Protein AF-A0A242DFL2-F1 (afdb_monomer_lite)

Foldseek 3Di:
DPCVVVVPQPFPVPQLVVLLVVVVVVCVVVVQADDPVNVVVLSVCSRVDDNVLSVQLVVQLVVVQVVVQVVVVVVVNRPSYRHSVVSSVVSVVVSVVVVVVVVVD

Structure (mmCIF, N/CA/C/O backbone):
data_AF-A0A242DFL2-F1
#
_entry.id   AF-A0A242DFL2-F1
#
loop_
_atom_site.group_PDB
_atom_site.id
_atom_site.type_symbol
_atom_site.label_atom_id
_atom_site.label_alt_id
_atom_site.label_comp_id
_atom_site.label_asym_id
_atom_site.label_entity_id
_atom_site.label_seq_id
_atom_site.pdbx_PDB_ins_code
_atom_site.Cartn_x
_atom_site.Cartn_y
_atom_site.Cartn_z
_atom_site.occupancy
_atom_site.B_iso_or_equiv
_atom_site.auth_seq_id
_atom_site.auth_comp_id
_atom_site.auth_asym_id
_atom_site.auth_atom_id
_atom_site.pdbx_PDB_model_num
ATOM 1 N N . 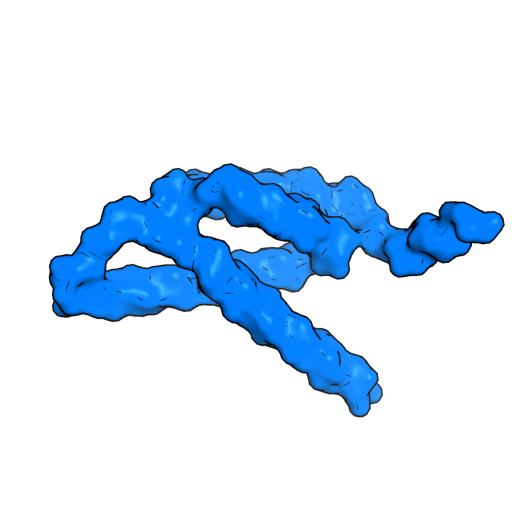MET A 1 1 ? 15.554 -26.525 -21.648 1.00 45.62 1 MET A N 1
ATOM 2 C CA . MET A 1 1 ? 14.222 -25.898 -21.473 1.00 45.62 1 MET A CA 1
ATOM 3 C C . MET A 1 1 ? 14.094 -25.132 -20.142 1.00 45.62 1 MET A C 1
ATOM 5 O O . MET A 1 1 ? 13.018 -25.118 -19.569 1.00 45.62 1 MET A O 1
ATOM 9 N N . LEU A 1 2 ? 15.153 -24.469 -19.644 1.00 52.62 2 LEU A N 1
ATOM 10 C CA . LEU A 1 2 ? 15.105 -23.699 -18.380 1.00 52.62 2 LEU A CA 1
ATOM 11 C C . LEU A 1 2 ? 15.436 -22.205 -18.546 1.00 52.62 2 LEU A C 1
ATOM 13 O O . LEU A 1 2 ? 15.251 -21.430 -17.620 1.00 52.62 2 LEU A O 1
ATOM 17 N N . ILE A 1 3 ? 15.895 -21.786 -19.729 1.00 53.47 3 ILE A N 1
ATOM 18 C CA . ILE A 1 3 ? 16.396 -20.420 -19.963 1.00 53.47 3 ILE A CA 1
ATOM 19 C C . ILE A 1 3 ? 15.293 -19.499 -20.521 1.00 53.47 3 ILE A C 1
ATOM 21 O O . ILE A 1 3 ? 15.355 -18.286 -20.352 1.00 53.47 3 ILE A O 1
ATOM 25 N N . SER A 1 4 ? 14.226 -20.052 -21.112 1.00 50.69 4 SER A N 1
ATOM 26 C CA . SER A 1 4 ? 13.148 -19.256 -21.723 1.00 50.69 4 SER A CA 1
ATOM 27 C C . SER A 1 4 ? 12.181 -18.624 -20.715 1.00 50.69 4 SER A C 1
ATOM 29 O O . SER A 1 4 ? 11.497 -17.669 -21.062 1.00 50.69 4 SER A O 1
ATOM 31 N N . GLY A 1 5 ? 12.134 -19.110 -19.468 1.00 51.91 5 GLY A N 1
ATOM 32 C CA . GLY A 1 5 ? 11.321 -18.501 -18.405 1.00 51.91 5 GLY A CA 1
ATOM 33 C C . GLY A 1 5 ? 11.915 -17.202 -17.852 1.00 51.91 5 GLY A C 1
ATOM 34 O O . GLY A 1 5 ? 11.188 -16.377 -17.310 1.00 51.91 5 GLY A O 1
ATOM 35 N N . PHE A 1 6 ? 13.223 -16.993 -18.031 1.00 49.25 6 PHE A N 1
ATOM 36 C CA . PHE A 1 6 ? 13.922 -15.811 -17.522 1.00 49.25 6 PHE A CA 1
ATOM 37 C C . PHE A 1 6 ? 13.663 -14.560 -18.377 1.00 49.25 6 PHE A C 1
ATOM 39 O O . PHE A 1 6 ? 13.830 -13.444 -17.903 1.00 49.25 6 PHE A O 1
ATOM 46 N N . PHE A 1 7 ? 13.239 -14.746 -19.631 1.00 43.94 7 PHE A N 1
ATOM 47 C CA . PHE A 1 7 ? 13.111 -13.665 -20.614 1.00 43.94 7 PHE A CA 1
ATOM 48 C C . PHE A 1 7 ? 11.696 -13.069 -20.711 1.00 43.94 7 PHE A C 1
ATOM 50 O O . PHE A 1 7 ? 11.522 -12.015 -21.310 1.00 43.94 7 PHE A O 1
ATOM 57 N N . LEU A 1 8 ? 10.688 -13.718 -20.110 1.00 46.12 8 LEU A N 1
ATOM 58 C CA . LEU A 1 8 ? 9.317 -13.185 -20.013 1.00 46.12 8 LEU A CA 1
ATOM 59 C C . LEU A 1 8 ? 9.077 -12.360 -18.743 1.00 46.12 8 L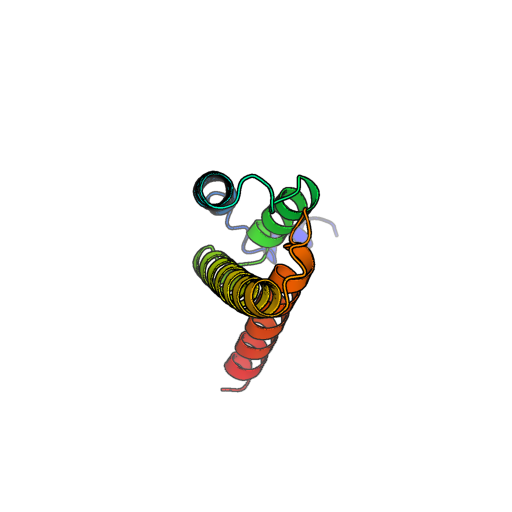EU A C 1
ATOM 61 O O . LEU A 1 8 ? 8.043 -11.707 -18.622 1.00 46.12 8 LEU A O 1
ATOM 65 N N . PHE A 1 9 ? 10.021 -12.361 -17.802 1.00 48.47 9 PHE A N 1
ATOM 66 C CA . PHE A 1 9 ? 9.968 -11.474 -16.653 1.00 48.47 9 PHE A CA 1
ATOM 67 C C . PHE A 1 9 ? 10.628 -10.158 -17.032 1.00 48.47 9 PHE A C 1
ATOM 69 O O . PHE A 1 9 ? 11.853 -10.051 -17.080 1.00 48.47 9 PHE A O 1
ATOM 76 N N . GLN A 1 10 ? 9.807 -9.140 -17.271 1.00 52.34 10 GLN A N 1
ATOM 77 C CA . GLN A 1 10 ? 10.235 -7.749 -17.243 1.00 52.34 10 GLN A CA 1
ATOM 78 C C . GLN A 1 10 ? 10.609 -7.411 -15.792 1.00 52.34 10 GLN A C 1
ATOM 80 O O . GLN A 1 10 ? 9.849 -6.816 -15.038 1.00 52.34 10 GLN A O 1
ATOM 85 N N . LEU A 1 11 ? 11.748 -7.948 -15.358 1.00 54.38 11 LEU A N 1
ATOM 86 C CA . LEU A 1 11 ? 12.182 -7.967 -13.976 1.00 54.38 11 LEU A CA 1
ATOM 87 C C . LEU A 1 11 ? 12.738 -6.585 -13.659 1.00 54.38 11 LEU A C 1
ATOM 89 O O . LEU A 1 11 ? 13.890 -6.272 -13.960 1.00 54.38 11 LEU A O 1
ATOM 93 N N . TYR A 1 12 ? 11.896 -5.736 -13.080 1.00 55.75 12 TYR A N 1
ATOM 94 C CA . TYR A 1 12 ? 12.261 -4.402 -12.622 1.00 55.75 12 TYR A CA 1
ATOM 95 C C . TYR A 1 12 ? 13.175 -4.496 -11.387 1.00 55.75 12 TYR A C 1
ATOM 97 O O . TYR A 1 12 ? 12.783 -4.153 -10.280 1.00 55.75 12 TYR A O 1
ATOM 105 N N . TRP A 1 13 ? 14.408 -4.977 -11.567 1.00 54.41 13 TRP A N 1
ATOM 106 C CA . TRP A 1 13 ? 15.351 -5.353 -10.501 1.00 54.41 13 TRP A CA 1
ATOM 107 C C . TRP A 1 13 ? 15.669 -4.219 -9.508 1.00 54.41 13 TRP A C 1
ATOM 109 O O . TRP A 1 13 ? 16.009 -4.469 -8.355 1.00 54.41 13 TRP A O 1
ATOM 119 N N . THR A 1 14 ? 15.539 -2.958 -9.927 1.00 60.06 14 THR A N 1
ATOM 120 C CA . THR A 1 14 ? 15.808 -1.770 -9.095 1.00 60.06 14 THR A CA 1
ATOM 121 C C . THR A 1 14 ? 14.572 -1.211 -8.388 1.00 60.06 14 THR A C 1
ATOM 123 O O . THR A 1 14 ? 14.705 -0.466 -7.417 1.00 60.06 14 THR A O 1
ATOM 126 N N . GLN A 1 15 ? 13.368 -1.577 -8.833 1.00 62.94 15 GLN A N 1
ATOM 127 C CA . GLN A 1 15 ? 12.117 -1.123 -8.232 1.00 62.94 15 GLN A CA 1
ATOM 128 C C . GLN A 1 15 ? 11.824 -1.691 -6.833 1.00 62.94 15 GLN A C 1
ATOM 130 O O . GLN A 1 15 ? 11.357 -0.902 -6.009 1.00 62.94 15 GLN A O 1
ATOM 135 N N . PRO A 1 16 ? 12.153 -2.954 -6.475 1.00 64.31 16 PRO A N 1
ATOM 136 C CA . PRO A 1 16 ? 11.839 -3.472 -5.145 1.00 64.31 16 PRO A CA 1
ATOM 137 C C . PRO A 1 16 ? 12.549 -2.714 -4.022 1.00 64.31 16 PRO A C 1
ATOM 139 O O . PRO A 1 16 ? 11.971 -2.542 -2.957 1.00 64.31 16 PRO A O 1
ATOM 142 N N . LEU A 1 17 ? 13.747 -2.167 -4.251 1.00 66.50 17 LEU A N 1
ATOM 143 C CA . LEU A 1 17 ? 14.439 -1.332 -3.258 1.00 66.50 17 LEU A CA 1
ATOM 144 C C . LEU A 1 17 ? 13.716 0.000 -2.998 1.00 66.50 17 LEU A C 1
ATOM 146 O O . LEU A 1 17 ? 13.561 0.405 -1.846 1.00 66.50 17 LEU A O 1
ATOM 150 N N . ILE A 1 18 ? 13.248 0.667 -4.056 1.00 68.25 18 ILE A N 1
ATOM 151 C CA . ILE A 1 18 ? 12.530 1.949 -3.958 1.00 68.25 18 ILE A CA 1
ATOM 152 C C . ILE A 1 18 ? 11.152 1.737 -3.323 1.00 68.25 18 ILE A C 1
ATOM 154 O O . ILE A 1 18 ? 10.741 2.507 -2.455 1.00 68.25 18 ILE A O 1
ATOM 158 N N . VAL A 1 19 ? 10.465 0.663 -3.715 1.00 66.19 19 VAL A N 1
ATOM 159 C CA . VAL A 1 19 ? 9.166 0.267 -3.161 1.00 66.19 19 VAL A CA 1
ATOM 160 C C . VAL A 1 19 ? 9.308 -0.126 -1.692 1.00 66.19 19 VAL A C 1
ATOM 162 O O . VAL A 1 19 ? 8.528 0.354 -0.877 1.00 66.19 19 VAL A O 1
ATOM 165 N N . CYS A 1 20 ? 10.342 -0.884 -1.313 1.00 66.81 20 CYS A N 1
ATOM 166 C CA . CYS A 1 20 ? 10.653 -1.167 0.092 1.00 66.81 20 CYS A CA 1
ATOM 167 C C . CYS A 1 20 ? 10.895 0.116 0.901 1.00 66.81 20 CYS A C 1
ATOM 169 O O . CYS A 1 20 ? 10.407 0.224 2.023 1.00 66.81 20 CYS A O 1
ATOM 171 N N . GLY A 1 21 ? 11.595 1.110 0.341 1.00 69.94 21 GLY A N 1
ATOM 172 C CA . GLY A 1 21 ? 11.822 2.402 0.997 1.00 69.94 21 GLY A CA 1
ATOM 173 C C . GLY A 1 21 ? 10.539 3.217 1.204 1.00 69.94 21 GLY A C 1
ATOM 174 O O . GLY A 1 21 ? 10.282 3.701 2.305 1.00 69.94 21 GLY A O 1
ATOM 175 N N . LEU A 1 22 ? 9.699 3.329 0.170 1.00 69.88 22 LEU A N 1
ATOM 176 C CA . LEU A 1 22 ? 8.378 3.971 0.252 1.00 69.88 22 LEU A CA 1
ATOM 177 C C . LEU A 1 22 ? 7.456 3.251 1.239 1.00 69.88 22 LEU A C 1
ATOM 179 O O . LEU A 1 22 ? 6.722 3.885 1.995 1.00 69.88 22 LEU A O 1
ATOM 183 N N . PHE A 1 23 ? 7.527 1.925 1.261 1.00 68.88 23 PHE A N 1
ATOM 184 C CA . PHE A 1 23 ? 6.726 1.103 2.146 1.00 68.88 23 PHE A CA 1
ATOM 185 C C . PHE A 1 23 ? 7.178 1.203 3.606 1.00 68.88 23 PHE A C 1
ATOM 187 O O . PHE A 1 23 ? 6.346 1.312 4.503 1.00 68.88 23 PHE A O 1
ATOM 194 N N . TYR A 1 24 ? 8.486 1.277 3.854 1.00 68.50 24 TYR A N 1
ATOM 195 C CA . TYR A 1 24 ? 9.034 1.609 5.170 1.00 68.50 24 TYR A CA 1
ATOM 196 C C . TYR A 1 24 ? 8.550 2.988 5.653 1.00 68.50 24 TYR A C 1
ATOM 198 O O . TYR A 1 24 ? 8.204 3.174 6.820 1.00 68.50 24 TYR A O 1
ATOM 206 N N . LEU A 1 25 ? 8.435 3.953 4.739 1.00 70.06 25 LEU A N 1
ATOM 207 C CA . LEU A 1 25 ? 7.855 5.268 5.020 1.00 70.06 25 LEU A CA 1
ATOM 208 C C . LEU A 1 25 ? 6.356 5.170 5.354 1.00 70.06 25 LEU A C 1
ATOM 210 O O . LEU A 1 25 ? 5.895 5.809 6.297 1.00 70.06 25 LEU A O 1
ATOM 214 N N . SER A 1 26 ? 5.614 4.309 4.654 1.00 65.88 26 SER A N 1
ATOM 215 C CA . SER A 1 26 ? 4.216 3.993 4.969 1.00 65.88 26 SER A CA 1
ATOM 216 C C . SER A 1 26 ? 4.054 3.309 6.332 1.00 65.88 26 SER A C 1
ATOM 218 O O . SER A 1 26 ? 3.107 3.627 7.047 1.00 65.88 26 SER A O 1
ATOM 220 N 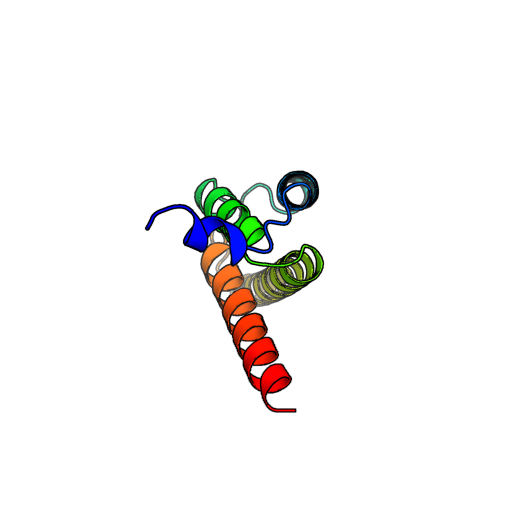N . GLN A 1 27 ? 4.979 2.432 6.743 1.00 68.25 27 GLN A N 1
ATOM 221 C CA . GLN A 1 27 ? 4.995 1.862 8.099 1.00 68.25 27 GLN A CA 1
ATOM 222 C C . GLN A 1 27 ? 5.171 2.924 9.174 1.00 68.25 27 GLN A C 1
ATOM 224 O O . GLN A 1 27 ? 4.578 2.819 10.239 1.00 68.25 27 GLN A O 1
ATOM 229 N N . LYS A 1 28 ? 5.926 3.987 8.900 1.00 68.38 28 LYS A N 1
ATOM 230 C CA . LYS A 1 28 ? 6.049 5.099 9.846 1.00 68.38 28 LYS A CA 1
ATOM 231 C C . LYS A 1 28 ? 4.731 5.861 10.038 1.00 68.38 28 LYS A C 1
ATOM 233 O O . LYS A 1 28 ? 4.522 6.440 11.099 1.00 68.38 28 LYS A O 1
ATOM 238 N N . ILE A 1 29 ? 3.859 5.862 9.028 1.00 66.31 29 ILE A N 1
ATOM 239 C CA . ILE A 1 29 ? 2.529 6.488 9.083 1.00 66.31 29 ILE A CA 1
ATOM 240 C C . ILE A 1 29 ? 1.496 5.522 9.700 1.00 66.31 29 ILE A C 1
ATOM 242 O O . ILE A 1 29 ? 0.609 5.972 10.420 1.00 66.31 29 ILE A O 1
ATOM 246 N N . LEU A 1 30 ? 1.622 4.208 9.459 1.00 64.38 30 LEU A N 1
ATOM 247 C CA . LEU A 1 30 ? 0.728 3.154 9.967 1.00 64.38 30 LEU A CA 1
ATOM 248 C C . LEU A 1 30 ? 1.495 2.033 10.716 1.00 64.38 30 LEU A C 1
ATOM 250 O O . LEU A 1 30 ? 1.498 0.882 10.265 1.00 64.38 30 LEU A O 1
ATOM 254 N N . PRO A 1 31 ? 2.132 2.336 11.864 1.00 56.44 31 PRO A N 1
ATOM 255 C CA . PRO A 1 31 ? 3.056 1.416 12.539 1.00 56.44 31 PRO A CA 1
ATOM 256 C C . PRO A 1 31 ? 2.388 0.160 13.118 1.00 56.44 31 PRO A C 1
ATOM 258 O O . PRO A 1 31 ? 3.003 -0.900 13.116 1.00 56.44 31 PRO A O 1
ATOM 261 N N . ASP A 1 32 ? 1.122 0.244 13.536 1.00 60.50 32 ASP A N 1
ATOM 262 C CA . ASP A 1 32 ? 0.390 -0.871 14.168 1.00 60.50 32 ASP A CA 1
ATOM 263 C C . ASP A 1 32 ? -0.568 -1.617 13.221 1.00 60.50 32 ASP A C 1
ATOM 265 O O . ASP A 1 32 ? -1.255 -2.558 13.625 1.00 60.50 32 ASP A O 1
ATOM 269 N N . SER A 1 33 ? -0.631 -1.208 11.950 1.00 62.03 33 SER A N 1
ATOM 270 C CA . SER A 1 33 ? -1.549 -1.792 10.962 1.00 62.03 33 SER A CA 1
ATOM 271 C C . SER A 1 33 ? -0.853 -2.693 9.942 1.00 62.03 33 SER A C 1
ATOM 273 O O . SER A 1 33 ? -1.497 -3.581 9.389 1.00 62.03 33 SER A O 1
ATOM 275 N N . LEU A 1 34 ? 0.445 -2.477 9.699 1.00 68.69 34 LEU A N 1
ATOM 276 C CA . LEU A 1 34 ? 1.230 -3.202 8.701 1.00 68.69 34 LEU A CA 1
ATOM 277 C C . LEU A 1 34 ? 2.013 -4.347 9.340 1.00 68.69 34 LEU A C 1
ATOM 279 O O . LEU A 1 34 ? 3.044 -4.142 9.980 1.00 68.69 34 LEU A O 1
ATOM 283 N N . GLY A 1 35 ? 1.536 -5.573 9.140 1.00 71.00 35 GLY A N 1
ATOM 284 C CA . GLY A 1 35 ? 2.228 -6.772 9.594 1.00 71.00 35 GLY A CA 1
ATOM 285 C C . GLY A 1 35 ? 3.434 -7.128 8.718 1.00 71.00 35 GLY A C 1
ATOM 286 O O . GLY A 1 35 ? 3.526 -6.762 7.546 1.00 71.00 35 GLY A O 1
ATOM 287 N N . LEU A 1 36 ? 4.338 -7.950 9.261 1.00 73.06 36 LEU A N 1
ATOM 288 C CA . LEU A 1 36 ? 5.416 -8.594 8.493 1.00 73.06 36 LEU A CA 1
ATOM 289 C C . LEU A 1 36 ? 4.889 -9.415 7.300 1.00 73.06 36 LEU A C 1
ATOM 291 O O . LEU A 1 36 ? 5.581 -9.537 6.295 1.00 73.06 36 LEU A O 1
ATOM 295 N N . GLY A 1 37 ? 3.665 -9.947 7.378 1.00 76.75 37 GLY A N 1
ATOM 296 C CA . GLY A 1 37 ? 3.023 -10.632 6.251 1.00 76.75 37 GLY A CA 1
ATOM 297 C C . GLY A 1 37 ? 2.707 -9.693 5.084 1.00 76.75 37 GLY A C 1
ATOM 298 O O . GLY A 1 37 ? 2.998 -10.026 3.938 1.00 76.75 37 GLY A O 1
ATOM 299 N N . ASP A 1 38 ? 2.196 -8.495 5.372 1.00 78.50 38 ASP A N 1
ATOM 300 C CA . ASP A 1 38 ? 1.856 -7.491 4.355 1.00 78.50 38 ASP A CA 1
ATOM 301 C C . ASP A 1 38 ? 3.112 -7.028 3.599 1.00 78.50 38 ASP A C 1
ATOM 303 O O . ASP A 1 38 ? 3.091 -6.883 2.377 1.00 78.50 38 ASP A O 1
ATOM 307 N N . LEU A 1 39 ? 4.232 -6.890 4.322 1.00 74.94 39 LEU A N 1
ATOM 308 C CA . LEU A 1 39 ? 5.561 -6.619 3.760 1.00 74.94 39 LEU A CA 1
ATOM 309 C C . LEU A 1 39 ? 5.991 -7.679 2.742 1.00 74.94 39 LEU A C 1
ATOM 311 O O . LEU A 1 39 ? 6.455 -7.338 1.655 1.00 74.94 39 LEU A O 1
ATOM 315 N N . TRP A 1 40 ? 5.851 -8.960 3.089 1.00 77.56 40 TRP A N 1
ATOM 316 C CA . TRP A 1 40 ? 6.229 -10.063 2.205 1.00 77.56 40 TRP A CA 1
ATOM 317 C C . TRP A 1 40 ? 5.364 -10.103 0.945 1.00 77.56 40 TRP A C 1
ATOM 319 O O . TRP A 1 40 ? 5.892 -10.293 -0.150 1.00 77.56 40 TRP A O 1
ATOM 329 N N . VAL A 1 41 ? 4.054 -9.880 1.084 1.00 80.62 41 VAL A N 1
ATOM 330 C CA . VAL A 1 41 ? 3.116 -9.848 -0.048 1.00 80.62 41 VAL A CA 1
ATOM 331 C C . VAL A 1 41 ? 3.456 -8.707 -1.005 1.00 80.62 41 VAL A C 1
ATOM 333 O O . VAL A 1 41 ? 3.540 -8.916 -2.212 1.00 80.62 41 VAL A O 1
ATOM 336 N N . ILE A 1 42 ? 3.729 -7.516 -0.477 1.00 76.25 42 ILE A N 1
ATOM 337 C CA . ILE A 1 42 ? 4.088 -6.346 -1.285 1.00 76.25 42 ILE A CA 1
ATOM 338 C C . ILE A 1 42 ? 5.469 -6.489 -1.912 1.00 76.25 42 ILE A C 1
ATOM 340 O O . ILE A 1 42 ? 5.646 -6.129 -3.074 1.00 76.25 42 ILE A O 1
ATOM 344 N N . GLY A 1 43 ? 6.432 -7.053 -1.182 1.00 77.31 43 GLY A N 1
ATOM 345 C CA . GLY A 1 43 ? 7.747 -7.382 -1.722 1.00 77.31 43 GLY A CA 1
ATOM 346 C C . GLY A 1 43 ? 7.641 -8.353 -2.897 1.00 77.31 43 GLY A C 1
ATOM 347 O O . GLY A 1 43 ? 8.255 -8.120 -3.935 1.00 77.31 43 GLY A O 1
ATOM 348 N N . LEU A 1 44 ? 6.797 -9.385 -2.776 1.00 80.31 44 LEU A N 1
ATOM 349 C CA . LEU A 1 44 ? 6.501 -10.310 -3.868 1.00 80.31 44 LEU A CA 1
ATOM 350 C C . LEU A 1 44 ? 5.852 -9.574 -5.050 1.00 80.31 44 LEU A C 1
ATOM 352 O O . LEU A 1 44 ? 6.294 -9.724 -6.184 1.00 80.31 44 LEU A O 1
ATOM 356 N N . TRP A 1 45 ? 4.840 -8.745 -4.793 1.00 78.31 45 TRP A N 1
ATOM 357 C CA . TRP A 1 45 ? 4.128 -7.976 -5.818 1.00 78.31 45 TRP A CA 1
ATOM 358 C C . TRP A 1 45 ? 5.009 -6.935 -6.514 1.00 78.31 45 TRP A C 1
ATOM 360 O O . TRP A 1 45 ? 4.813 -6.687 -7.700 1.00 78.31 45 TRP A O 1
ATOM 370 N N . SER A 1 46 ? 6.040 -6.410 -5.851 1.00 74.06 46 SER A N 1
ATOM 371 C CA . SER A 1 46 ? 7.026 -5.503 -6.453 1.00 74.06 46 SER A CA 1
ATOM 372 C C . SER A 1 46 ? 7.870 -6.110 -7.566 1.00 74.06 46 SER A C 1
ATOM 374 O O . SER A 1 46 ? 8.511 -5.358 -8.298 1.00 74.06 46 SER A O 1
ATOM 376 N N . PHE A 1 47 ? 7.868 -7.433 -7.723 1.00 70.81 47 PHE A N 1
ATOM 377 C CA . PHE A 1 47 ? 8.478 -8.084 -8.881 1.00 70.81 47 PHE A CA 1
ATOM 378 C C . PHE A 1 47 ? 7.554 -8.133 -10.103 1.00 70.81 47 PHE A C 1
ATOM 380 O O . PHE A 1 47 ? 8.046 -8.280 -11.219 1.00 70.81 47 PHE A O 1
ATOM 387 N N . PHE A 1 48 ? 6.238 -8.023 -9.899 1.00 72.50 48 PHE A N 1
ATOM 388 C CA . PHE A 1 48 ? 5.221 -8.172 -10.946 1.00 72.50 48 PHE A CA 1
ATOM 389 C C . PHE A 1 48 ? 4.579 -6.847 -11.359 1.00 72.50 48 PHE A C 1
ATOM 391 O O . PHE A 1 48 ? 4.118 -6.724 -12.489 1.00 72.50 48 PHE A O 1
ATOM 398 N N . LEU A 1 49 ? 4.525 -5.879 -10.446 1.00 70.88 49 LEU A N 1
ATOM 399 C CA . LEU A 1 49 ? 3.842 -4.602 -10.620 1.00 70.88 49 LEU A CA 1
ATOM 400 C C . LEU A 1 49 ? 4.847 -3.461 -10.704 1.00 70.88 49 LEU A C 1
ATOM 402 O O . LEU A 1 49 ? 5.856 -3.449 -9.997 1.00 70.88 49 LEU A O 1
ATOM 406 N N . SER A 1 50 ? 4.535 -2.467 -11.533 1.00 73.88 50 SER A N 1
ATOM 407 C CA . SER A 1 50 ? 5.323 -1.237 -11.589 1.00 73.88 50 SER A CA 1
ATOM 408 C C . SER A 1 50 ? 5.213 -0.474 -10.268 1.00 73.88 50 SER A C 1
ATOM 410 O O . SER A 1 50 ? 4.166 -0.472 -9.616 1.00 73.88 50 SER A O 1
ATOM 412 N N . GLY A 1 51 ? 6.262 0.261 -9.889 1.00 71.75 51 GLY A N 1
ATOM 413 C CA . GLY A 1 51 ? 6.235 1.117 -8.697 1.00 71.75 51 GLY A CA 1
ATOM 414 C C . GLY A 1 51 ? 5.035 2.080 -8.650 1.00 71.75 51 GLY A C 1
ATOM 415 O O . GLY A 1 51 ? 4.499 2.335 -7.575 1.00 71.75 51 GLY A O 1
ATOM 416 N N . TYR A 1 52 ? 4.557 2.559 -9.805 1.00 74.31 52 TYR A N 1
ATOM 417 C CA . TYR A 1 52 ? 3.347 3.387 -9.889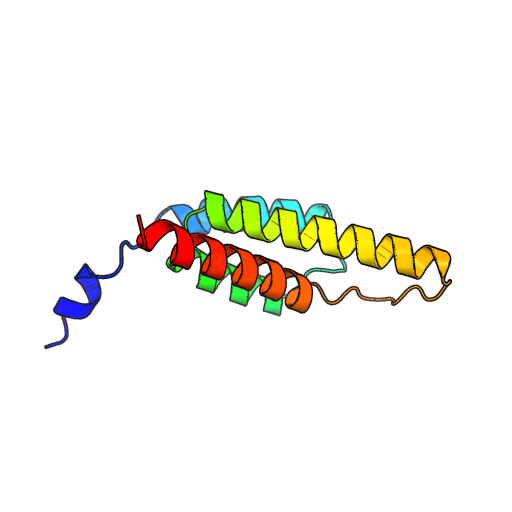 1.00 74.31 52 TYR A CA 1
ATOM 418 C C . TYR A 1 52 ? 2.078 2.620 -9.489 1.00 74.31 52 TYR A C 1
ATOM 420 O O . TYR A 1 52 ? 1.237 3.141 -8.760 1.00 74.31 52 TYR A O 1
ATOM 428 N N . GLU A 1 53 ? 1.955 1.371 -9.932 1.00 77.38 53 GLU A N 1
ATOM 429 C CA . GLU A 1 53 ? 0.815 0.507 -9.629 1.00 77.38 53 GLU A CA 1
ATOM 430 C C . GLU A 1 53 ? 0.789 0.124 -8.154 1.00 77.38 53 GLU A C 1
ATOM 432 O O . GLU A 1 53 ? -0.258 0.191 -7.519 1.00 77.38 53 GLU A O 1
ATOM 437 N N . LEU A 1 54 ? 1.954 -0.184 -7.582 1.00 77.12 54 LEU A N 1
ATOM 438 C CA . LEU A 1 54 ? 2.109 -0.405 -6.146 1.00 77.12 54 LEU A CA 1
ATOM 439 C C . LEU A 1 54 ? 1.753 0.824 -5.323 1.00 77.12 54 LEU A C 1
ATOM 441 O O . LEU A 1 54 ? 1.054 0.692 -4.323 1.00 77.12 54 LEU A O 1
ATOM 445 N N . LEU A 1 55 ? 2.189 2.012 -5.746 1.00 78.00 55 LEU A N 1
ATOM 446 C CA . LEU A 1 55 ? 1.831 3.256 -5.072 1.00 78.00 55 LEU A CA 1
ATOM 447 C C . LEU A 1 55 ? 0.316 3.486 -5.124 1.00 78.00 55 LEU A C 1
ATOM 449 O O . LEU A 1 55 ? -0.292 3.812 -4.108 1.00 78.00 55 LEU A O 1
ATOM 453 N N . GLN A 1 56 ? -0.300 3.278 -6.290 1.00 81.81 56 GLN A N 1
ATOM 454 C CA . GLN A 1 56 ? -1.741 3.421 -6.483 1.00 81.81 56 GLN A CA 1
ATOM 455 C C . GLN A 1 56 ? -2.520 2.420 -5.618 1.00 81.81 56 GLN A C 1
ATOM 457 O O . GLN A 1 56 ? -3.486 2.789 -4.953 1.00 81.81 56 GLN A O 1
ATOM 462 N N . LEU A 1 57 ? -2.065 1.171 -5.577 1.00 84.00 57 LEU A N 1
ATOM 463 C CA . LEU A 1 57 ? -2.616 0.107 -4.749 1.00 84.00 57 LEU A CA 1
ATOM 464 C C . LEU A 1 57 ? -2.496 0.437 -3.257 1.00 84.00 57 LEU A C 1
ATOM 466 O O . LEU A 1 57 ? -3.481 0.319 -2.531 1.00 84.00 57 LEU A O 1
ATOM 470 N N . LEU A 1 58 ? -1.338 0.928 -2.810 1.00 80.38 58 LEU A N 1
ATOM 471 C CA . LEU A 1 58 ? -1.123 1.336 -1.423 1.00 80.38 58 LEU A CA 1
ATOM 472 C C . LEU A 1 58 ? -1.991 2.539 -1.047 1.00 80.38 58 LEU A C 1
ATOM 474 O O . LEU A 1 58 ? -2.527 2.604 0.057 1.00 80.38 58 LEU A O 1
ATOM 478 N N . PHE A 1 59 ? -2.170 3.472 -1.979 1.00 83.12 59 PHE A N 1
ATOM 479 C CA . PHE A 1 59 ? -3.011 4.645 -1.795 1.00 83.12 59 PHE A CA 1
ATOM 480 C C . PHE A 1 59 ? -4.489 4.265 -1.652 1.00 83.12 59 PHE A C 1
ATOM 482 O O . PHE A 1 59 ? -5.155 4.728 -0.729 1.00 83.12 59 PHE A O 1
ATOM 489 N N . ILE A 1 60 ? -4.990 3.367 -2.507 1.00 83.44 60 ILE A N 1
ATOM 490 C CA . ILE A 1 60 ? -6.359 2.833 -2.426 1.00 83.44 60 ILE A CA 1
ATOM 491 C C . ILE A 1 60 ? -6.554 2.038 -1.127 1.00 83.44 60 ILE A C 1
ATOM 493 O O . ILE A 1 60 ? -7.565 2.212 -0.440 1.00 83.44 60 ILE A O 1
ATOM 497 N N . ALA A 1 61 ? -5.584 1.199 -0.758 1.00 83.75 61 ALA A N 1
ATOM 498 C CA . ALA A 1 61 ? -5.620 0.430 0.482 1.00 83.75 61 ALA A CA 1
ATOM 499 C C . ALA A 1 61 ? -5.636 1.347 1.719 1.00 83.75 61 ALA A C 1
ATOM 501 O O . ALA A 1 61 ? -6.438 1.157 2.628 1.00 83.75 61 ALA A O 1
ATOM 502 N N . SER A 1 62 ? -4.814 2.397 1.724 1.00 79.44 62 SER A N 1
ATOM 503 C CA . SER A 1 62 ? -4.765 3.381 2.809 1.00 79.44 62 SER A CA 1
ATOM 504 C C . SER A 1 62 ? -6.056 4.200 2.905 1.00 79.44 62 SER A C 1
ATOM 506 O O . SER A 1 62 ? -6.635 4.310 3.983 1.00 79.44 62 SER A O 1
ATOM 508 N N . LEU A 1 63 ? -6.578 4.707 1.782 1.00 83.81 63 LEU A N 1
ATOM 509 C CA . LEU A 1 63 ? -7.845 5.448 1.751 1.00 83.81 63 LEU A CA 1
ATOM 510 C C . LEU A 1 63 ? -9.025 4.607 2.245 1.00 83.81 63 LEU A C 1
ATOM 512 O O . LEU A 1 63 ? -9.842 5.089 3.030 1.00 83.81 63 LEU A O 1
ATOM 516 N N . SER A 1 64 ? -9.112 3.352 1.804 1.00 82.69 64 SER A N 1
ATOM 517 C CA . SER A 1 64 ? -10.164 2.435 2.253 1.00 82.69 64 SER A CA 1
ATOM 518 C C . SER A 1 64 ? -10.010 2.066 3.730 1.00 82.69 64 SER A C 1
ATOM 520 O O . SER A 1 64 ? -11.009 2.054 4.450 1.00 82.69 64 SER A O 1
ATOM 522 N N . GLY A 1 65 ? -8.777 1.877 4.212 1.00 79.44 65 GLY A N 1
ATOM 523 C CA . GLY A 1 65 ? -8.473 1.691 5.630 1.00 79.44 65 GLY A CA 1
ATOM 524 C C . GLY A 1 65 ? -8.885 2.890 6.490 1.00 79.44 65 GLY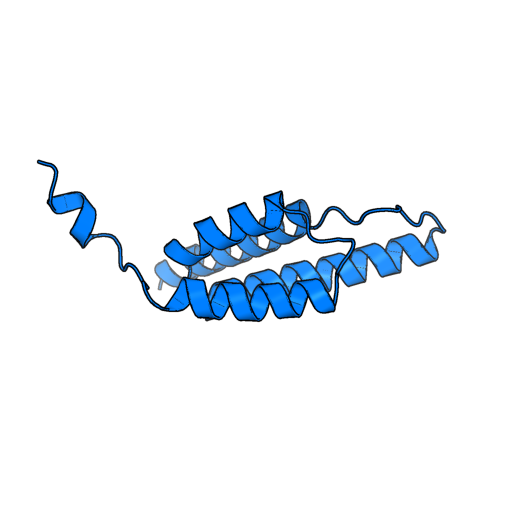 A C 1
ATOM 525 O O . GLY A 1 65 ? -9.548 2.709 7.508 1.00 79.44 65 GLY A O 1
ATOM 526 N N . ILE A 1 66 ? -8.581 4.120 6.059 1.00 79.38 66 ILE A N 1
ATOM 527 C CA . ILE A 1 66 ? -8.988 5.357 6.750 1.00 79.38 66 ILE A CA 1
ATOM 528 C C . ILE A 1 66 ? -10.512 5.509 6.749 1.00 79.38 66 ILE A C 1
ATOM 530 O O . ILE A 1 66 ? -11.091 5.835 7.783 1.00 79.38 66 ILE A O 1
ATOM 534 N N . GLY A 1 67 ? -11.178 5.248 5.620 1.00 82.00 67 GLY A N 1
ATOM 535 C CA . GLY A 1 67 ? -12.639 5.298 5.531 1.00 82.00 67 GLY A CA 1
ATOM 536 C C . GLY A 1 67 ? -13.311 4.282 6.457 1.00 82.00 67 GLY A C 1
ATOM 537 O O . GLY A 1 67 ? -14.254 4.619 7.173 1.00 82.00 67 GLY A O 1
ATOM 538 N N . PHE A 1 68 ? -12.784 3.057 6.503 1.00 80.19 68 PHE A N 1
ATOM 539 C CA . PHE A 1 68 ? -13.269 2.004 7.391 1.00 80.19 68 PHE A CA 1
ATOM 540 C C . PHE A 1 68 ? -13.019 2.332 8.866 1.00 80.19 68 PHE A C 1
ATOM 542 O O . PHE A 1 68 ? -13.925 2.182 9.684 1.00 80.19 68 PHE A O 1
ATOM 549 N N . PHE A 1 69 ? -11.830 2.840 9.202 1.00 76.62 69 PHE A N 1
ATOM 550 C CA . PHE A 1 69 ? -11.502 3.296 10.551 1.00 76.62 69 PHE A CA 1
ATOM 551 C C . PHE A 1 69 ? -12.397 4.460 10.985 1.00 76.62 69 PHE A C 1
ATOM 553 O O . PHE A 1 69 ? -12.937 4.439 12.087 1.00 76.62 69 PHE A O 1
ATOM 560 N N . GLY A 1 70 ? -12.623 5.442 10.107 1.00 79.31 70 GLY A N 1
ATOM 561 C CA . GLY A 1 70 ? -13.546 6.549 10.350 1.00 79.31 70 GLY A CA 1
ATOM 562 C C . GLY A 1 70 ? -14.966 6.052 10.620 1.00 79.31 70 GLY A C 1
ATOM 563 O O . GLY A 1 70 ? -15.574 6.433 11.617 1.00 79.31 70 GLY A O 1
ATOM 564 N N . TYR A 1 71 ? -15.468 5.130 9.795 1.00 81.12 71 TYR A N 1
ATOM 565 C CA . TYR A 1 71 ? -16.776 4.504 9.999 1.00 81.12 71 TYR A CA 1
ATOM 566 C C . TYR A 1 71 ? -16.861 3.740 11.335 1.00 81.12 71 TYR A C 1
ATOM 568 O O . TYR A 1 71 ? -17.833 3.875 12.080 1.00 81.12 71 TYR A O 1
ATOM 576 N N . GLN A 1 72 ? -15.820 2.986 11.695 1.00 77.00 72 GLN A N 1
ATOM 577 C CA . GLN A 1 72 ? -15.752 2.269 12.972 1.00 77.00 72 GLN A CA 1
ATOM 578 C C . GLN A 1 72 ? -15.636 3.185 14.192 1.00 77.00 72 GLN A C 1
ATOM 580 O O . GLN A 1 72 ? -16.236 2.888 15.229 1.00 77.00 72 GLN A O 1
ATOM 585 N N . ALA A 1 73 ? -14.921 4.305 14.069 1.00 76.00 73 ALA A N 1
ATOM 586 C CA . ALA A 1 73 ? -14.811 5.318 15.112 1.00 76.00 73 ALA A CA 1
ATOM 587 C C . ALA A 1 73 ? -16.187 5.916 15.445 1.00 76.00 73 ALA A C 1
ATOM 589 O O . ALA A 1 73 ? -16.524 6.061 16.622 1.00 76.00 73 ALA A O 1
ATOM 590 N N . PHE A 1 74 ? -17.032 6.149 14.433 1.00 77.56 74 PHE A N 1
ATOM 591 C CA . PHE A 1 74 ? -18.434 6.538 14.634 1.00 77.56 74 PHE A CA 1
ATOM 592 C C . PHE A 1 74 ? -19.255 5.457 15.350 1.00 77.56 74 PHE A C 1
ATOM 594 O O . PHE A 1 74 ? -20.124 5.772 16.162 1.00 77.56 74 PHE A O 1
ATOM 601 N N . HIS A 1 75 ? -18.958 4.181 15.105 1.00 76.75 75 HIS A N 1
ATOM 602 C CA . HIS A 1 75 ? -19.628 3.044 15.741 1.00 76.75 75 HIS A CA 1
ATOM 603 C C . HIS A 1 75 ? -19.017 2.628 17.099 1.00 76.75 75 HIS A C 1
ATOM 605 O O . HIS A 1 75 ? -19.422 1.604 17.653 1.00 76.75 75 HIS A O 1
ATOM 611 N N . LYS A 1 76 ? -18.059 3.396 17.655 1.00 69.56 76 LYS A N 1
ATOM 612 C CA . LYS A 1 76 ? -17.345 3.130 18.928 1.00 69.56 76 LYS A CA 1
ATOM 613 C C . LYS A 1 76 ? -16.727 1.726 19.055 1.00 69.56 76 LYS A C 1
ATOM 615 O O . LYS A 1 76 ? -16.407 1.285 20.157 1.00 69.56 76 LYS A O 1
ATOM 620 N N . LYS A 1 77 ? -16.532 1.018 17.943 1.00 61.97 77 LYS A N 1
ATOM 621 C CA . LYS A 1 77 ? -15.823 -0.263 17.898 1.00 61.97 77 LYS A CA 1
ATOM 622 C C . LYS A 1 77 ? -14.463 0.013 17.291 1.00 61.97 77 LYS A C 1
ATOM 624 O O . LYS A 1 77 ? -14.322 -0.050 16.078 1.00 61.97 77 LYS A O 1
ATOM 629 N N . VAL A 1 78 ? -13.502 0.378 18.132 1.00 60.47 78 VAL A N 1
ATOM 630 C CA . VAL A 1 78 ? -12.117 0.585 17.703 1.00 60.47 78 VAL A CA 1
ATOM 631 C C . VAL A 1 78 ? -11.404 -0.762 17.828 1.00 60.47 78 VAL A C 1
ATOM 633 O O . VAL A 1 78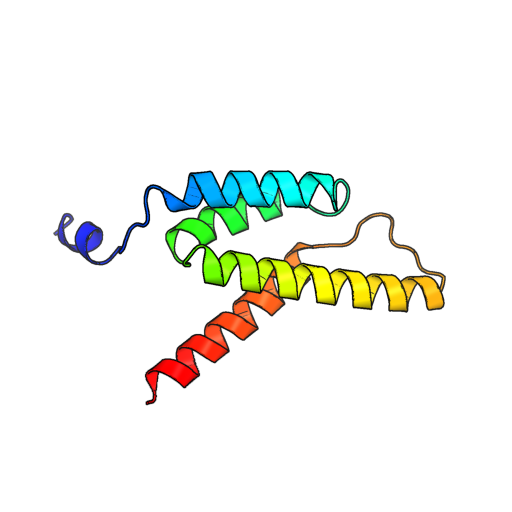 ? -11.137 -1.189 18.950 1.00 60.47 78 VAL A O 1
ATOM 636 N N . PRO A 1 79 ? -11.162 -1.499 16.732 1.00 58.72 79 PRO A N 1
ATOM 637 C CA . PRO A 1 79 ? -10.312 -2.670 16.790 1.00 58.72 79 PRO A CA 1
ATOM 638 C C . PRO A 1 79 ? -8.879 -2.218 17.066 1.00 58.72 79 PRO A C 1
ATOM 640 O O . PRO A 1 79 ? -8.388 -1.261 16.473 1.00 58.72 79 PRO A O 1
ATOM 643 N N . GLU A 1 80 ? -8.202 -2.944 17.949 1.00 59.84 80 GLU A N 1
ATOM 644 C CA . GLU A 1 80 ? -6.795 -2.723 18.306 1.00 59.84 80 GLU A CA 1
ATOM 645 C C . GLU A 1 80 ? -5.844 -2.858 17.108 1.00 59.84 80 GLU A C 1
ATOM 647 O O . GLU A 1 80 ? -4.740 -2.324 17.128 1.00 59.84 80 GLU A O 1
ATOM 652 N N . LYS A 1 81 ? -6.261 -3.585 16.062 1.00 59.66 81 LYS A N 1
ATOM 653 C CA . LYS A 1 81 ? -5.475 -3.828 14.851 1.00 59.66 81 LYS A CA 1
ATOM 654 C C . LYS A 1 81 ? -6.362 -3.731 13.625 1.00 59.66 81 LYS A C 1
ATOM 656 O O . LYS A 1 81 ? -7.349 -4.458 13.504 1.00 59.66 81 LYS A O 1
ATOM 661 N N . LEU A 1 82 ? -5.988 -2.851 12.704 1.00 66.25 82 LEU A N 1
ATOM 662 C CA . LEU A 1 82 ? -6.621 -2.755 11.398 1.00 66.25 82 LEU A CA 1
ATOM 663 C C . LEU A 1 82 ? -5.958 -3.788 10.471 1.00 66.25 82 LEU A C 1
ATOM 665 O O . LEU A 1 82 ? -4.756 -3.675 10.220 1.00 66.25 82 LEU A O 1
ATOM 669 N N . PRO A 1 83 ? -6.690 -4.812 9.986 1.00 67.69 83 PRO A N 1
ATOM 670 C CA . PRO A 1 83 ? -6.121 -5.792 9.073 1.00 67.69 83 PRO A CA 1
ATOM 671 C C . PRO A 1 83 ? -5.885 -5.100 7.728 1.00 67.69 83 PRO A C 1
ATOM 673 O O . PRO A 1 83 ? -6.831 -4.859 6.985 1.00 67.69 83 PRO A O 1
ATOM 676 N N . PHE A 1 84 ? -4.638 -4.736 7.426 1.00 73.56 84 PHE A N 1
ATOM 677 C CA . PHE A 1 84 ? -4.305 -3.992 6.207 1.00 73.56 84 PHE A CA 1
ATOM 678 C C . PHE A 1 84 ? -4.360 -4.873 4.946 1.00 73.56 84 PHE A C 1
ATOM 680 O O . PHE A 1 84 ? -4.745 -4.410 3.872 1.00 73.56 84 PHE A O 1
ATOM 687 N N . LEU A 1 85 ? -4.070 -6.170 5.095 1.00 77.50 85 LEU A N 1
ATOM 688 C CA . LEU A 1 85 ? -4.106 -7.175 4.030 1.00 77.50 85 LEU A CA 1
ATOM 689 C C . LEU A 1 85 ? -5.393 -7.189 3.171 1.00 77.50 85 LEU A C 1
ATOM 691 O O . LEU A 1 85 ? -5.277 -7.172 1.945 1.00 77.50 85 LEU A O 1
ATOM 695 N N . PRO A 1 86 ? -6.622 -7.206 3.727 1.00 78.88 86 PRO A N 1
ATOM 696 C CA . PRO A 1 86 ? -7.841 -7.163 2.916 1.00 78.88 86 PRO A CA 1
ATOM 697 C C . PRO A 1 86 ? -7.964 -5.885 2.073 1.00 78.88 86 PRO A C 1
ATOM 699 O O . PRO A 1 86 ? -8.395 -5.962 0.924 1.00 78.88 86 PRO A O 1
ATOM 702 N N . PHE A 1 87 ? -7.538 -4.726 2.582 1.00 83.12 87 PHE A N 1
ATOM 703 C CA . PHE A 1 87 ? -7.540 -3.475 1.811 1.00 83.12 87 PHE A CA 1
ATOM 704 C C . PHE A 1 87 ? -6.503 -3.499 0.681 1.00 83.12 87 PHE A C 1
ATOM 706 O O . PHE A 1 87 ? -6.769 -3.037 -0.429 1.00 83.12 87 PHE A O 1
ATOM 713 N N . LEU A 1 88 ? -5.352 -4.119 0.942 1.00 82.25 88 LEU A N 1
ATOM 714 C CA . LEU A 1 88 ? -4.319 -4.434 -0.044 1.00 82.25 88 LEU A CA 1
ATOM 715 C C . LEU A 1 88 ? -4.861 -5.279 -1.204 1.00 82.25 88 LEU A C 1
ATOM 717 O O . LEU A 1 88 ? -4.648 -4.948 -2.371 1.00 82.25 88 LEU A O 1
ATOM 721 N N . PHE A 1 89 ? -5.602 -6.342 -0.886 1.00 83.75 89 PHE A N 1
ATOM 722 C CA . PHE A 1 89 ? -6.238 -7.206 -1.880 1.00 83.75 89 PHE A CA 1
ATOM 723 C C . PHE A 1 89 ? -7.287 -6.470 -2.713 1.00 83.75 89 PHE A C 1
ATOM 725 O O . PHE A 1 89 ? -7.353 -6.684 -3.921 1.00 83.75 89 PHE A O 1
ATOM 732 N N . ILE A 1 90 ? -8.080 -5.585 -2.103 1.00 82.31 90 ILE A N 1
ATOM 733 C CA . ILE A 1 90 ? -9.045 -4.750 -2.834 1.00 82.31 90 ILE A CA 1
ATOM 734 C C . ILE A 1 90 ? -8.313 -3.846 -3.833 1.00 82.31 90 ILE A C 1
ATOM 736 O O . ILE A 1 90 ? -8.700 -3.786 -4.999 1.00 82.31 90 ILE A O 1
ATOM 740 N N . GLY A 1 91 ? -7.230 -3.188 -3.404 1.00 82.38 91 GLY A N 1
ATOM 741 C CA . GLY A 1 91 ? -6.394 -2.364 -4.279 1.00 82.38 91 GLY A CA 1
ATOM 742 C C . GLY A 1 91 ? -5.805 -3.160 -5.446 1.00 82.38 91 GLY A C 1
ATOM 743 O O . GLY A 1 91 ? -5.863 -2.704 -6.589 1.00 82.38 91 GLY A O 1
ATOM 744 N N . LEU A 1 92 ? -5.316 -4.378 -5.181 1.00 83.44 92 LEU A N 1
ATOM 745 C CA . LEU A 1 92 ? -4.838 -5.286 -6.224 1.00 83.44 92 LEU A CA 1
ATOM 746 C C . LEU A 1 92 ? -5.951 -5.655 -7.207 1.00 83.44 92 LEU A C 1
ATOM 748 O O . LEU A 1 92 ? -5.741 -5.568 -8.411 1.00 83.44 92 LEU A O 1
ATOM 752 N N . LEU A 1 93 ? -7.129 -6.043 -6.715 1.00 84.44 93 LEU A N 1
ATOM 753 C CA . LEU A 1 93 ? -8.250 -6.471 -7.553 1.00 84.44 93 LEU A CA 1
ATOM 754 C C . LEU A 1 93 ? -8.691 -5.342 -8.489 1.00 84.44 93 LEU A C 1
ATOM 756 O O . LEU A 1 93 ? -8.840 -5.569 -9.686 1.00 84.44 93 LEU A O 1
ATOM 760 N N . VAL A 1 94 ? -8.817 -4.116 -7.971 1.00 83.31 94 VAL A N 1
ATOM 761 C CA . VAL A 1 94 ? -9.130 -2.919 -8.771 1.00 83.31 94 VAL A CA 1
ATOM 762 C C . VAL A 1 94 ? -8.089 -2.695 -9.862 1.00 83.31 94 VAL A C 1
ATOM 764 O O . VAL A 1 94 ? -8.436 -2.401 -11.007 1.00 83.31 94 VAL A O 1
ATOM 767 N N . LEU A 1 95 ? -6.812 -2.844 -9.522 1.00 82.00 95 LEU A N 1
ATOM 768 C CA . LEU A 1 95 ? -5.723 -2.622 -10.459 1.00 82.00 95 LEU A CA 1
ATOM 769 C C . LEU A 1 95 ? -5.673 -3.698 -11.551 1.00 82.00 95 LEU A C 1
ATOM 771 O O . LEU A 1 95 ? -5.481 -3.382 -12.724 1.00 82.00 95 LEU A O 1
ATOM 775 N N . LEU A 1 96 ? -5.939 -4.948 -11.181 1.00 82.56 96 LEU A N 1
ATOM 776 C CA . LEU A 1 96 ? -6.026 -6.083 -12.093 1.00 82.56 96 LEU A CA 1
ATOM 777 C C . LEU A 1 96 ? -7.224 -5.934 -13.042 1.00 82.56 96 LEU A C 1
ATOM 779 O O . LEU A 1 96 ? -7.084 -6.145 -14.246 1.00 82.56 96 LEU A O 1
ATOM 783 N N . LEU A 1 97 ? -8.368 -5.465 -12.529 1.00 83.06 97 LEU A N 1
ATOM 784 C CA . LEU A 1 97 ? -9.534 -5.111 -13.343 1.00 83.06 97 LEU A CA 1
ATOM 785 C C . LEU A 1 97 ? -9.197 -3.992 -14.335 1.00 83.06 97 LEU A C 1
ATOM 787 O O . LEU A 1 97 ? -9.475 -4.116 -15.524 1.00 83.06 97 LEU A O 1
ATOM 791 N N . LYS A 1 98 ? -8.561 -2.913 -13.863 1.00 81.25 98 LYS A N 1
ATOM 792 C CA . LYS A 1 98 ? -8.136 -1.786 -14.704 1.00 81.25 98 LYS A CA 1
ATOM 793 C C . LYS A 1 98 ? -7.209 -2.244 -15.827 1.00 81.25 98 LYS A C 1
ATOM 795 O O . LYS A 1 98 ? -7.399 -1.831 -16.967 1.00 81.25 98 LYS A O 1
ATOM 800 N N . ASN A 1 99 ? -6.227 -3.088 -15.517 1.00 77.31 99 ASN A N 1
ATOM 801 C CA . ASN A 1 99 ? -5.296 -3.599 -16.516 1.00 77.31 99 ASN A CA 1
ATOM 802 C C . ASN A 1 99 ? -6.004 -4.502 -17.541 1.00 77.31 99 ASN A C 1
ATOM 804 O O . ASN A 1 99 ? -5.733 -4.410 -18.735 1.00 77.31 99 ASN A O 1
ATOM 808 N N . HIS A 1 100 ? -6.969 -5.313 -17.094 1.00 75.94 100 HIS A N 1
ATOM 809 C CA . HIS A 1 100 ? -7.763 -6.148 -17.991 1.00 75.94 100 HIS A CA 1
ATOM 810 C C . HIS A 1 100 ? -8.597 -5.321 -18.983 1.00 75.94 100 HIS A C 1
ATOM 812 O O . HIS A 1 100 ? -8.590 -5.626 -20.173 1.00 75.94 100 HIS A O 1
ATOM 818 N N . TYR A 1 101 ? -9.266 -4.258 -18.526 1.00 69.00 101 TYR A N 1
ATOM 819 C CA . TYR A 1 101 ? -10.022 -3.364 -19.413 1.00 69.00 101 TYR A CA 1
ATOM 820 C C . TYR A 1 101 ? -9.117 -2.548 -20.346 1.00 69.00 101 TYR A C 1
ATOM 822 O O . TYR A 1 101 ? -9.494 -2.282 -21.485 1.00 69.00 101 TYR A O 1
ATOM 830 N N . ALA A 1 102 ? -7.920 -2.168 -19.892 1.00 63.81 102 ALA A N 1
ATOM 831 C CA . ALA A 1 102 ? -6.962 -1.427 -20.709 1.00 63.81 102 ALA A CA 1
ATOM 832 C C . ALA A 1 102 ? -6.375 -2.264 -21.859 1.00 63.81 102 ALA A C 1
ATOM 834 O O . ALA A 1 102 ? -5.992 -1.689 -22.869 1.00 63.81 102 ALA A O 1
ATOM 835 N N . SER A 1 103 ? -6.329 -3.597 -21.740 1.00 59.47 103 SER A N 1
ATOM 836 C CA . SER A 1 103 ? -5.821 -4.479 -22.803 1.00 59.47 103 SER A CA 1
ATOM 837 C C . SER A 1 103 ? -6.848 -4.797 -23.900 1.00 59.47 103 SER A C 1
ATOM 839 O O . SER A 1 103 ? -6.529 -5.553 -24.818 1.00 59.47 103 SER A O 1
ATOM 841 N N . GLN A 1 104 ? -8.093 -4.324 -23.772 1.00 57.47 104 GLN A N 1
ATOM 842 C CA . GLN A 1 104 ? -9.162 -4.546 -24.756 1.00 57.47 104 GLN A CA 1
ATOM 843 C C . GLN A 1 104 ? -9.311 -3.402 -25.776 1.00 57.47 104 GLN A C 1
ATOM 845 O O . GLN A 1 104 ? -10.176 -3.492 -26.647 1.00 57.47 104 GLN A O 1
ATOM 850 N N . PHE A 1 105 ? -8.479 -2.363 -25.682 1.00 45.00 105 PHE A N 1
ATOM 851 C CA . PHE A 1 105 ? -8.362 -1.260 -26.641 1.00 45.00 105 PHE A CA 1
ATOM 852 C C . PHE A 1 105 ? -6.954 -1.228 -27.239 1.00 45.00 105 PHE A C 1
ATOM 854 O O . PHE A 1 105 ? -6.832 -0.736 -28.382 1.00 45.00 105 PHE A O 1
#

pLDDT: mean 70.58, std 10.86, range [43.94, 84.44]

Sequence (105 aa):
MLISGFFLFQLYWTQPLIVCGLFYLSQKILPDSLGLGDLWVIGLWSFFLSGYELLQLLFIASLSGIGFFGYQAFHKKVPEKLPFLPFLFIGLLVLLLKNHYASQF

Secondary structure (DSSP, 8-state):
--STTSSS----TTHHHHHHHHHHHHHHHSTTT--HHHHHHHHHHTTTS-HHHHHHHHHHHHHHHHHHHHHHHHTT---SS--HHHHHHHHHHHHHHHHHHHTT-

Radius of gyration: 16.06 Å; chains: 1; bounding box: 36×32×46 Å